Protein AF-A0A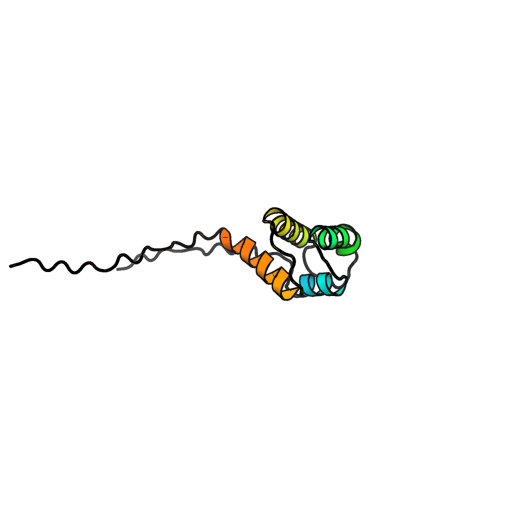3A4WHW3-F1 (afdb_monomer_lite)

Radius of gyration: 21.14 Å; chains: 1; bounding box: 77×32×35 Å

Secondary structure (DSSP, 8-state):
---------------S--HHHHHHHHHH---SSHHHHHHHHHHHTTT-TT--S-HHHHHHHHHHHHHTTPPPPSSHHHHHHHHHHHHHTTS-----------------

Structure (mmCIF, N/CA/C/O backbone):
data_AF-A0A3A4WHW3-F1
#
_entry.id   AF-A0A3A4WHW3-F1
#
loop_
_atom_site.group_PDB
_atom_site.id
_atom_site.type_symbol
_atom_site.label_atom_id
_atom_site.label_alt_id
_atom_site.label_comp_id
_atom_site.label_asym_id
_atom_site.label_entity_id
_atom_site.label_seq_id
_atom_site.pdbx_PDB_ins_code
_atom_site.Cartn_x
_atom_site.Cartn_y
_atom_site.Cartn_z
_atom_site.occupancy
_atom_site.B_iso_or_equiv
_atom_site.auth_seq_id
_atom_site.auth_comp_id
_atom_site.auth_asym_id
_atom_site.auth_atom_id
_atom_site.pdbx_PDB_model_num
ATOM 1 N N . MET A 1 1 ? -36.970 19.259 -22.865 1.00 41.00 1 MET A N 1
ATOM 2 C CA . MET A 1 1 ? -35.853 18.764 -23.706 1.00 41.00 1 MET A CA 1
ATOM 3 C C . MET A 1 1 ? -34.601 19.527 -23.286 1.00 41.00 1 MET A C 1
ATOM 5 O O . MET A 1 1 ? -34.416 20.659 -23.694 1.00 41.00 1 MET A O 1
ATOM 9 N N . GLY A 1 2 ? -33.874 19.098 -22.260 1.00 46.66 2 GLY A N 1
ATOM 10 C CA . GLY A 1 2 ? -33.000 17.924 -22.292 1.00 46.66 2 GLY A CA 1
ATOM 11 C C . GLY A 1 2 ? -31.542 18.373 -22.469 1.00 46.66 2 GLY A C 1
ATOM 12 O O . GLY A 1 2 ? -30.892 17.956 -23.418 1.00 46.66 2 GLY A O 1
ATOM 13 N N . ARG A 1 3 ? -31.053 19.290 -21.617 1.00 54.12 3 ARG A N 1
ATOM 14 C CA . ARG A 1 3 ? -29.619 19.599 -21.509 1.00 54.12 3 ARG A CA 1
ATOM 15 C C . ARG A 1 3 ? -29.078 18.740 -20.379 1.00 54.12 3 ARG A C 1
ATOM 17 O O . ARG A 1 3 ? -29.119 19.159 -19.233 1.00 54.12 3 ARG A O 1
ATOM 24 N N . PHE A 1 4 ? -28.679 17.520 -20.710 1.00 53.59 4 PHE A N 1
ATOM 25 C CA . PHE A 1 4 ? -27.943 16.687 -19.776 1.00 53.59 4 PHE A CA 1
ATOM 26 C C . PHE 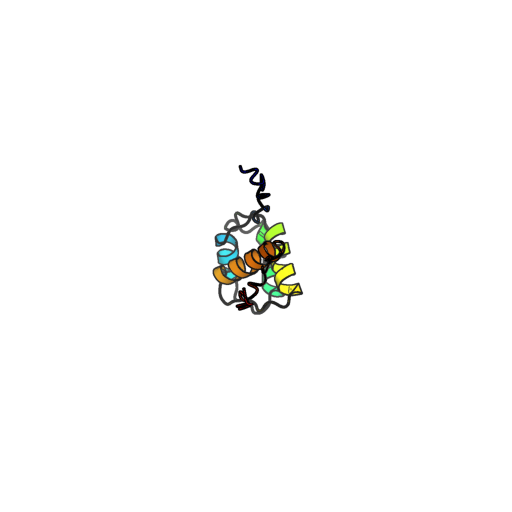A 1 4 ? -26.471 17.074 -19.842 1.00 53.59 4 PHE A C 1
ATOM 28 O O . PHE A 1 4 ? -25.847 17.090 -20.907 1.00 53.59 4 PHE A O 1
ATOM 35 N N . ASP A 1 5 ? -25.990 17.467 -18.676 1.00 51.38 5 ASP A N 1
ATOM 36 C CA . ASP A 1 5 ? -24.635 17.806 -18.307 1.00 51.38 5 ASP A CA 1
ATOM 37 C C . ASP A 1 5 ? -23.586 16.876 -18.916 1.00 51.38 5 ASP A C 1
ATOM 39 O O . ASP A 1 5 ? -23.588 15.656 -18.739 1.00 51.38 5 ASP A O 1
ATOM 43 N N . LYS A 1 6 ? -22.618 17.501 -19.592 1.00 50.78 6 LYS A N 1
ATOM 44 C CA . LYS A 1 6 ? -21.310 16.917 -19.878 1.00 50.78 6 LYS A CA 1
ATOM 45 C C . LYS A 1 6 ? -20.553 16.760 -18.557 1.00 50.78 6 LYS A C 1
ATOM 47 O O . LYS A 1 6 ? -19.651 17.545 -18.268 1.00 50.78 6 LYS A O 1
ATOM 52 N N . PHE A 1 7 ? -20.877 15.736 -17.777 1.00 52.19 7 PHE A N 1
ATOM 53 C CA . PHE A 1 7 ? -19.949 15.241 -16.771 1.00 52.19 7 PHE A CA 1
ATOM 54 C C . PHE A 1 7 ? -18.767 14.622 -17.518 1.00 52.19 7 PHE A C 1
ATOM 56 O O . PHE A 1 7 ? -18.792 13.467 -17.937 1.00 52.19 7 PHE A O 1
ATOM 63 N N . ARG A 1 8 ? -17.713 15.423 -17.726 1.00 47.72 8 ARG A N 1
ATOM 64 C CA . ARG A 1 8 ? -16.365 14.864 -17.798 1.00 47.72 8 ARG A CA 1
ATOM 65 C C . ARG A 1 8 ? -16.175 14.149 -16.469 1.00 47.72 8 ARG A C 1
ATOM 67 O O . ARG A 1 8 ? -15.926 14.803 -15.460 1.00 47.72 8 ARG A O 1
ATOM 74 N N . ILE A 1 9 ? -16.319 12.830 -16.473 1.00 52.97 9 ILE A N 1
ATOM 75 C CA . ILE A 1 9 ? -15.652 12.002 -15.481 1.00 52.97 9 ILE A CA 1
ATOM 76 C C . ILE A 1 9 ? -14.176 12.305 -15.719 1.00 52.97 9 ILE A C 1
ATOM 78 O O . ILE A 1 9 ? -13.591 11.883 -16.716 1.00 52.97 9 ILE A O 1
ATOM 82 N N . GLN A 1 10 ? -13.635 13.213 -14.907 1.00 47.97 10 GLN A N 1
ATOM 83 C CA . GLN A 1 10 ? -12.202 13.399 -14.800 1.00 47.97 10 GLN A CA 1
ATOM 84 C C . GLN A 1 10 ? -11.693 12.013 -14.438 1.00 47.97 10 GLN A C 1
ATOM 86 O O . GLN A 1 10 ? -12.045 11.510 -13.375 1.00 47.97 10 GLN A O 1
ATOM 91 N N . GLY A 1 11 ? -11.003 11.355 -15.373 1.00 46.97 11 GLY A N 1
ATOM 92 C CA . GLY A 1 11 ? -10.320 10.108 -15.081 1.00 46.97 11 GLY A CA 1
ATOM 93 C C . GLY A 1 11 ? -9.379 10.423 -13.939 1.00 46.97 11 GLY A C 1
ATOM 94 O O . GLY A 1 11 ? -8.387 11.122 -14.149 1.00 46.97 11 GLY A O 1
ATOM 95 N N . GLN A 1 12 ? -9.761 10.027 -12.726 1.00 54.62 12 GLN A N 1
ATOM 96 C CA . GLN A 1 12 ? -8.851 10.076 -11.600 1.00 54.62 12 GLN A CA 1
ATOM 97 C C . GLN A 1 12 ? -7.590 9.334 -12.052 1.00 54.62 12 GLN A C 1
ATOM 99 O O . GLN A 1 12 ? -7.720 8.306 -12.731 1.00 54.62 12 GLN A O 1
ATOM 104 N N . PRO A 1 13 ? -6.390 9.874 -11.788 1.00 57.00 13 PRO A N 1
ATOM 105 C CA . PRO A 1 13 ? -5.171 9.138 -12.050 1.00 57.00 13 PRO A CA 1
ATOM 106 C C . PRO A 1 13 ? -5.236 7.893 -11.174 1.00 57.00 13 PRO A C 1
ATOM 108 O O . PRO A 1 13 ? -5.030 7.958 -9.967 1.00 57.00 13 PRO A O 1
ATOM 111 N N . MET A 1 14 ? -5.638 6.779 -11.785 1.00 62.91 14 MET A N 1
ATOM 112 C CA . MET A 1 14 ? -5.494 5.475 -11.170 1.00 62.91 14 MET A CA 1
ATOM 113 C C . MET A 1 14 ? -4.012 5.343 -10.839 1.00 62.91 14 MET A C 1
ATOM 115 O O . MET A 1 14 ? -3.196 5.672 -11.710 1.00 62.91 14 MET A O 1
ATOM 119 N N . PRO A 1 15 ? -3.665 4.899 -9.626 1.00 69.75 15 PRO A N 1
ATOM 120 C CA . PRO A 1 15 ? -2.274 4.701 -9.275 1.00 69.75 15 PRO A CA 1
ATOM 121 C C . PRO A 1 15 ? -1.592 3.847 -10.344 1.00 69.75 15 PRO A C 1
ATOM 123 O O . PRO A 1 15 ? -2.158 2.869 -10.843 1.00 69.75 15 PRO A O 1
ATOM 126 N N . HIS A 1 16 ? -0.374 4.227 -10.712 1.00 81.12 16 HIS A N 1
ATOM 127 C CA . HIS A 1 16 ? 0.413 3.565 -11.746 1.00 81.12 16 HIS A CA 1
ATOM 128 C C . HIS A 1 16 ? 1.025 2.238 -11.265 1.00 81.12 16 HIS A C 1
ATOM 130 O O . HIS A 1 16 ? 1.866 1.663 -11.954 1.00 81.12 16 HIS A O 1
ATOM 136 N N . TYR A 1 17 ? 0.581 1.716 -10.117 1.00 87.1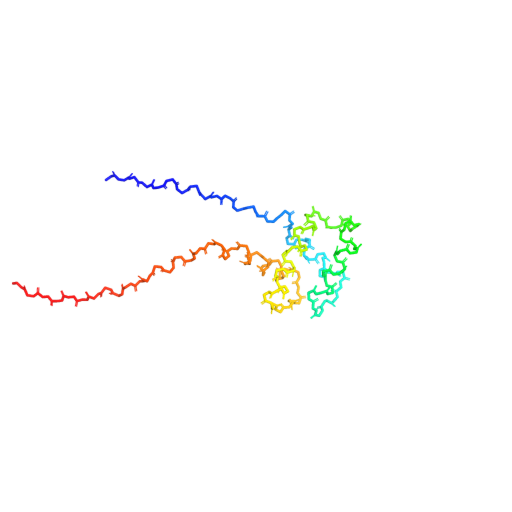2 17 TYR A N 1
ATOM 137 C CA . TYR A 1 17 ? 0.847 0.360 -9.655 1.00 87.12 17 TYR A CA 1
ATOM 138 C C . TYR A 1 17 ? -0.427 -0.488 -9.656 1.00 87.12 17 TYR A C 1
ATOM 140 O O . TYR A 1 17 ? -1.555 -0.012 -9.519 1.00 87.12 17 TYR A O 1
ATOM 148 N N . GLN A 1 18 ? -0.245 -1.788 -9.825 1.00 89.75 18 GLN A N 1
ATOM 149 C CA . GLN A 1 18 ? -1.318 -2.752 -9.969 1.00 89.75 18 GLN A CA 1
ATOM 150 C C . GLN A 1 18 ? -1.437 -3.622 -8.721 1.00 89.75 18 GLN A C 1
ATOM 152 O O . GLN A 1 18 ? -0.560 -3.693 -7.860 1.00 89.75 18 GLN A O 1
ATOM 157 N N . ARG A 1 19 ? -2.533 -4.381 -8.661 1.00 90.56 19 ARG A N 1
ATOM 158 C CA . ARG A 1 19 ? -2.723 -5.416 -7.643 1.00 90.56 19 ARG A CA 1
ATOM 159 C C . ARG A 1 19 ? -1.533 -6.383 -7.571 1.00 90.56 19 ARG A C 1
ATOM 161 O O . ARG A 1 19 ? -1.186 -6.830 -6.483 1.00 90.56 19 ARG A O 1
ATOM 168 N N . HIS A 1 20 ? -0.935 -6.710 -8.718 1.00 92.62 20 HIS A N 1
ATOM 169 C CA . HIS A 1 20 ? 0.219 -7.602 -8.780 1.00 92.62 20 HIS A CA 1
ATOM 170 C C . HIS A 1 20 ? 1.383 -7.089 -7.926 1.00 92.62 20 HIS A C 1
ATOM 172 O O . HIS A 1 20 ? 1.940 -7.868 -7.163 1.00 92.62 20 HIS A O 1
ATOM 178 N N . ASP A 1 21 ? 1.675 -5.788 -7.969 1.00 91.69 21 ASP A N 1
ATOM 179 C CA . ASP A 1 21 ? 2.769 -5.175 -7.212 1.00 91.69 21 ASP A CA 1
ATOM 180 C C . ASP A 1 21 ? 2.542 -5.274 -5.689 1.00 91.69 21 ASP A C 1
ATOM 182 O O . ASP A 1 21 ? 3.453 -5.585 -4.922 1.00 91.69 21 ASP A O 1
ATOM 186 N N . MET A 1 22 ? 1.291 -5.118 -5.239 1.00 91.38 22 MET A N 1
ATOM 187 C CA . MET A 1 22 ? 0.920 -5.366 -3.839 1.00 91.38 22 MET A CA 1
ATOM 188 C C . MET A 1 22 ? 1.021 -6.847 -3.457 1.00 91.38 22 MET A C 1
ATOM 190 O O . MET A 1 22 ? 1.461 -7.171 -2.356 1.00 91.38 22 MET A O 1
ATOM 194 N N . ASP A 1 23 ? 0.628 -7.767 -4.340 1.00 93.62 23 ASP A N 1
ATOM 195 C CA . ASP A 1 23 ? 0.810 -9.204 -4.102 1.00 93.62 23 ASP A CA 1
ATOM 196 C C . ASP A 1 23 ? 2.308 -9.570 -4.018 1.00 93.62 23 ASP A C 1
ATOM 198 O O . ASP A 1 23 ? 2.685 -10.350 -3.144 1.00 93.62 23 ASP A O 1
ATOM 202 N N . VAL A 1 24 ? 3.174 -8.957 -4.836 1.00 93.00 24 VAL A N 1
ATOM 203 C CA . VAL A 1 24 ? 4.639 -9.105 -4.748 1.00 93.00 24 VAL A CA 1
ATOM 204 C C . VAL A 1 24 ? 5.135 -8.626 -3.387 1.00 93.00 24 VAL A C 1
ATOM 206 O O . VAL A 1 24 ? 5.775 -9.406 -2.680 1.00 93.00 24 VAL A O 1
ATOM 209 N N . LEU A 1 25 ? 4.765 -7.415 -2.957 1.00 92.69 25 LEU A N 1
ATOM 210 C CA . LEU A 1 25 ? 5.130 -6.887 -1.639 1.00 92.69 25 LEU A CA 1
ATOM 211 C C . LEU A 1 25 ? 4.720 -7.844 -0.507 1.00 92.69 25 LEU A C 1
ATOM 213 O O . LEU A 1 25 ? 5.522 -8.167 0.364 1.00 92.69 25 LEU A O 1
ATOM 217 N N . PHE A 1 26 ? 3.490 -8.359 -0.523 1.00 92.81 26 PHE A N 1
ATOM 218 C CA . PHE A 1 26 ? 2.997 -9.294 0.499 1.00 92.81 26 PHE A CA 1
ATOM 219 C C . PHE A 1 26 ? 3.562 -10.716 0.375 1.00 92.81 26 PHE A C 1
ATOM 221 O O . PHE A 1 26 ? 3.523 -11.477 1.340 1.00 92.81 26 PHE A O 1
ATOM 228 N N . SER A 1 27 ? 4.128 -11.083 -0.775 1.00 92.62 27 SER A N 1
ATOM 229 C CA . SER A 1 27 ? 4.855 -12.346 -0.939 1.00 92.62 27 SER A CA 1
ATOM 230 C C . SER A 1 27 ? 6.267 -12.299 -0.345 1.00 92.62 27 SER A C 1
ATOM 232 O O . SER A 1 27 ? 6.812 -13.338 0.035 1.00 92.62 27 SER A O 1
ATOM 234 N N . ARG A 1 28 ? 6.858 -11.101 -0.245 1.00 91.50 28 ARG A N 1
ATOM 235 C CA . ARG A 1 28 ? 8.245 -10.891 0.195 1.00 91.50 28 ARG A CA 1
ATOM 236 C C . ARG A 1 28 ? 8.414 -10.920 1.710 1.00 91.50 28 ARG A C 1
ATOM 238 O O . ARG A 1 28 ? 9.501 -11.235 2.191 1.00 91.50 28 ARG A O 1
ATOM 245 N N . GLY A 1 29 ? 7.350 -10.668 2.467 1.00 88.19 29 GLY A N 1
ATOM 246 C CA . GLY A 1 29 ? 7.409 -10.676 3.921 1.00 88.19 29 GLY A CA 1
ATOM 247 C C . GLY A 1 29 ? 6.054 -10.844 4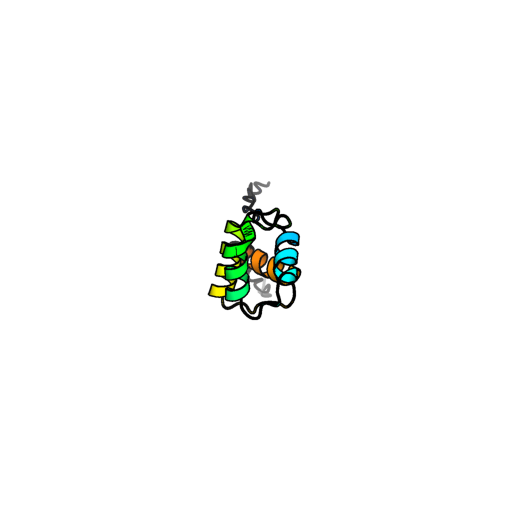.591 1.00 88.19 29 GLY A C 1
ATOM 248 O O . GLY A 1 29 ? 4.998 -10.631 4.004 1.00 88.19 29 GLY A O 1
ATOM 249 N N . LYS A 1 30 ? 6.100 -11.247 5.863 1.00 89.25 30 LYS A N 1
ATOM 250 C CA . LYS A 1 30 ? 4.932 -11.280 6.746 1.00 89.25 30 LYS A CA 1
ATOM 251 C C . LYS A 1 30 ? 4.895 -9.986 7.541 1.00 89.25 30 LYS A C 1
ATOM 253 O O . LYS A 1 30 ? 5.583 -9.855 8.553 1.00 89.25 30 LYS A O 1
ATOM 258 N N . TRP A 1 31 ? 4.119 -9.037 7.047 1.00 92.75 31 TRP A N 1
ATOM 259 C CA . TRP A 1 31 ? 4.009 -7.701 7.614 1.00 92.75 31 TRP A CA 1
ATOM 260 C C . TRP A 1 31 ? 3.007 -7.693 8.773 1.00 92.75 31 TRP A C 1
ATOM 262 O O . TRP A 1 31 ? 1.883 -8.164 8.620 1.00 92.75 31 TRP A O 1
ATOM 272 N N . HIS A 1 32 ? 3.397 -7.149 9.926 1.00 90.62 32 HIS A N 1
ATOM 273 C CA . HIS A 1 32 ? 2.503 -6.980 11.081 1.00 90.62 32 HIS A CA 1
ATOM 274 C C . HIS A 1 32 ? 2.027 -5.531 11.222 1.00 90.62 32 HIS A C 1
ATOM 276 O O . HIS A 1 32 ? 1.031 -5.258 11.891 1.00 90.62 32 HIS A O 1
ATOM 282 N N . ARG A 1 33 ? 2.729 -4.600 10.574 1.00 92.94 33 ARG A N 1
ATOM 283 C CA . ARG A 1 33 ? 2.399 -3.175 10.496 1.00 92.94 33 ARG A CA 1
ATOM 284 C C . ARG A 1 33 ? 2.853 -2.598 9.161 1.00 92.94 33 ARG A C 1
ATOM 286 O O . ARG A 1 33 ? 3.828 -3.068 8.576 1.00 92.94 33 ARG A O 1
ATOM 293 N N . TRP A 1 34 ? 2.184 -1.534 8.722 1.00 92.94 34 TRP A N 1
ATOM 294 C CA . TRP A 1 34 ? 2.519 -0.846 7.473 1.00 92.94 34 TRP A CA 1
ATOM 295 C C . TRP A 1 34 ? 3.959 -0.330 7.439 1.00 92.94 34 TRP A C 1
ATOM 297 O O . TRP A 1 34 ? 4.592 -0.423 6.399 1.00 92.94 34 TRP A O 1
ATOM 307 N N . GLU A 1 35 ? 4.510 0.112 8.574 1.00 93.62 35 GLU A N 1
ATOM 308 C CA . GLU A 1 35 ? 5.921 0.517 8.709 1.00 93.62 35 GLU A CA 1
ATOM 309 C C . GLU A 1 35 ? 6.917 -0.514 8.169 1.00 93.62 35 GLU A C 1
ATOM 311 O O . GLU A 1 35 ? 7.903 -0.137 7.548 1.00 93.62 35 GLU A O 1
ATOM 316 N N . GLU A 1 36 ? 6.671 -1.807 8.394 1.00 93.88 36 GLU A N 1
ATOM 317 C CA . GLU A 1 36 ? 7.584 -2.866 7.949 1.00 93.88 36 GLU A CA 1
ATOM 318 C C . GLU A 1 36 ? 7.534 -3.035 6.432 1.00 93.88 36 GLU A C 1
ATOM 320 O O . GLU A 1 36 ? 8.574 -3.142 5.786 1.00 93.88 36 GLU A O 1
ATOM 325 N N . ALA A 1 37 ? 6.325 -3.011 5.867 1.00 93.19 37 ALA A N 1
ATOM 326 C CA . ALA A 1 37 ? 6.119 -3.096 4.427 1.00 93.19 37 ALA A CA 1
ATOM 327 C C . ALA A 1 37 ? 6.664 -1.851 3.706 1.00 93.19 37 ALA A C 1
ATOM 329 O O . ALA A 1 37 ? 7.300 -1.978 2.665 1.00 93.19 37 ALA A O 1
ATOM 330 N N . ILE A 1 38 ? 6.459 -0.658 4.280 1.00 94.50 38 ILE A N 1
ATOM 331 C CA . ILE A 1 38 ? 6.981 0.616 3.766 1.00 94.50 38 ILE A CA 1
ATOM 332 C C . ILE A 1 38 ? 8.508 0.598 3.784 1.00 94.50 38 ILE A C 1
ATOM 334 O O . ILE A 1 38 ? 9.110 0.846 2.748 1.00 94.50 38 ILE A O 1
ATOM 338 N N . ALA A 1 39 ? 9.135 0.244 4.910 1.00 94.31 39 ALA A N 1
ATOM 339 C CA . ALA A 1 39 ? 10.594 0.207 5.013 1.00 94.31 39 ALA A CA 1
ATOM 340 C C . ALA A 1 39 ? 11.216 -0.775 4.009 1.00 94.31 39 ALA A C 1
ATOM 342 O O . ALA A 1 39 ? 12.203 -0.447 3.354 1.00 94.31 39 ALA A O 1
ATOM 343 N N . TRP A 1 40 ? 10.610 -1.956 3.841 1.00 94.38 40 TRP A N 1
ATOM 344 C CA . TRP A 1 40 ? 11.057 -2.918 2.836 1.00 94.38 40 TRP A CA 1
ATOM 345 C C . TRP A 1 40 ? 10.912 -2.363 1.415 1.00 94.38 40 TRP A C 1
ATOM 347 O O . TRP A 1 40 ? 11.824 -2.498 0.604 1.00 94.38 40 TRP A O 1
ATOM 357 N N . LEU A 1 41 ? 9.788 -1.708 1.114 1.00 93.75 41 LEU A N 1
ATOM 358 C CA . LEU A 1 41 ? 9.530 -1.125 -0.200 1.00 93.75 41 LEU A CA 1
ATOM 359 C C . LEU A 1 41 ? 10.452 0.074 -0.497 1.00 93.75 41 LEU A C 1
ATOM 361 O O . LEU A 1 41 ? 10.863 0.252 -1.640 1.00 93.75 41 LEU A O 1
ATOM 365 N N . GLU A 1 42 ? 10.828 0.864 0.511 1.00 93.69 42 GLU A N 1
ATOM 366 C CA . GLU A 1 42 ? 11.821 1.941 0.381 1.00 93.69 42 GLU A CA 1
ATOM 367 C C . GLU A 1 42 ? 13.232 1.403 0.117 1.00 93.69 42 GLU A C 1
ATOM 369 O O . GLU A 1 42 ? 13.964 1.987 -0.684 1.00 93.69 42 GLU A O 1
ATOM 374 N N . GLU A 1 43 ? 13.609 0.305 0.777 1.00 93.38 43 GLU A N 1
ATOM 375 C CA . GLU A 1 43 ? 14.943 -0.292 0.654 1.00 93.38 43 GLU A CA 1
ATOM 376 C C . GLU A 1 43 ? 15.095 -1.113 -0.632 1.00 93.38 43 GLU A C 1
ATOM 378 O O . GLU A 1 43 ? 16.104 -0.989 -1.320 1.00 93.38 43 GLU A O 1
ATOM 383 N N . HIS A 1 44 ? 14.090 -1.917 -0.985 1.00 91.94 44 HIS A N 1
ATOM 384 C CA . HIS A 1 44 ? 14.188 -2.905 -2.063 1.00 91.94 44 HIS A CA 1
ATOM 385 C C . HIS A 1 44 ? 13.283 -2.628 -3.261 1.00 91.94 44 HIS A C 1
ATOM 387 O O . HIS A 1 44 ? 13.514 -3.182 -4.333 1.00 91.94 44 HIS A O 1
ATOM 393 N N . GLY A 1 45 ? 12.263 -1.778 -3.128 1.00 89.25 45 GLY A N 1
ATOM 394 C CA . GLY A 1 45 ? 11.218 -1.652 -4.145 1.00 89.25 45 GLY A CA 1
ATOM 395 C C . GLY A 1 45 ? 11.730 -1.212 -5.516 1.00 89.25 45 GLY A C 1
ATOM 396 O O . GLY A 1 45 ? 11.236 -1.671 -6.538 1.00 89.25 45 GLY A O 1
ATOM 397 N N . ARG A 1 46 ? 12.769 -0.371 -5.556 1.00 87.38 46 ARG A N 1
ATOM 398 C CA . ARG A 1 46 ? 13.380 0.100 -6.815 1.00 87.38 46 ARG A CA 1
ATOM 399 C C . ARG A 1 46 ? 14.267 -0.938 -7.500 1.00 87.38 46 ARG A C 1
ATOM 401 O O . ARG A 1 46 ? 14.554 -0.800 -8.686 1.00 87.38 46 ARG A O 1
ATOM 408 N N . GLU A 1 47 ? 14.734 -1.931 -6.752 1.00 89.69 47 GLU A N 1
ATOM 409 C CA . GLU A 1 47 ? 15.596 -3.007 -7.245 1.00 89.69 47 GLU A CA 1
ATOM 410 C C . GLU A 1 47 ? 14.809 -4.296 -7.513 1.00 89.69 47 GLU A C 1
ATOM 412 O O . GLU A 1 47 ? 15.341 -5.220 -8.124 1.00 89.69 47 GLU A O 1
ATOM 417 N N . GLU A 1 48 ? 13.551 -4.357 -7.072 1.00 89.94 48 GLU A N 1
ATOM 418 C CA . GLU A 1 48 ? 12.674 -5.512 -7.192 1.00 89.94 48 GLU A CA 1
ATOM 419 C C . GLU A 1 48 ? 12.114 -5.625 -8.623 1.00 89.94 48 GLU A C 1
ATOM 421 O O . GLU A 1 48 ? 11.229 -4.857 -9.000 1.00 89.94 48 GLU A O 1
ATOM 426 N N . PRO A 1 49 ? 12.583 -6.586 -9.442 1.00 87.38 49 PRO A N 1
ATOM 427 C CA . PRO A 1 49 ? 12.182 -6.688 -10.847 1.00 87.38 49 PRO A CA 1
ATOM 428 C C . PRO A 1 49 ? 10.717 -7.096 -11.040 1.00 87.38 49 PRO A C 1
ATOM 430 O O . PRO A 1 49 ? 10.180 -6.935 -12.135 1.00 87.38 49 PRO A O 1
ATOM 433 N N . GLU A 1 50 ? 10.086 -7.670 -10.012 1.00 89.50 50 GLU A N 1
ATOM 434 C CA . GLU A 1 50 ? 8.674 -8.061 -10.046 1.00 89.50 50 GLU A CA 1
ATOM 435 C C . GLU A 1 50 ? 7.731 -6.879 -9.760 1.00 89.50 50 GLU A C 1
ATOM 437 O O . GLU A 1 50 ? 6.543 -6.965 -10.071 1.00 89.50 50 GLU A O 1
ATOM 442 N N . LEU A 1 51 ? 8.247 -5.762 -9.225 1.00 89.44 51 LEU A N 1
ATOM 443 C CA . LEU A 1 51 ? 7.497 -4.513 -9.127 1.00 89.44 51 LEU A CA 1
ATOM 444 C C . LEU A 1 51 ? 7.582 -3.777 -10.467 1.00 89.44 51 LEU A C 1
ATOM 446 O O . LEU A 1 51 ? 8.620 -3.270 -10.886 1.00 89.44 51 LEU A O 1
ATOM 450 N N . THR A 1 52 ? 6.454 -3.758 -11.159 1.00 85.62 52 THR A N 1
ATOM 451 C CA . THR A 1 52 ? 6.275 -3.145 -12.478 1.00 85.62 52 THR A CA 1
ATOM 452 C C . THR A 1 52 ? 5.657 -1.753 -12.401 1.00 85.62 52 THR A C 1
ATOM 454 O O . THR A 1 52 ? 5.715 -1.002 -13.376 1.00 85.62 52 THR A O 1
ATOM 457 N N . GLY A 1 53 ? 5.037 -1.435 -11.264 1.00 84.31 53 GLY A N 1
ATOM 458 C CA . GLY A 1 53 ? 4.379 -0.166 -10.995 1.00 84.31 53 GLY A CA 1
ATOM 459 C C . GLY A 1 53 ? 5.291 0.925 -10.442 1.00 84.31 53 GLY A C 1
ATOM 460 O O . GLY A 1 53 ? 6.470 0.715 -10.156 1.00 84.31 53 GLY A O 1
ATOM 461 N N . ASP A 1 54 ? 4.711 2.109 -10.257 1.00 88.38 54 ASP A N 1
ATOM 462 C CA . ASP A 1 54 ? 5.393 3.228 -9.612 1.00 88.38 54 ASP A CA 1
ATOM 463 C C . ASP A 1 54 ? 5.488 3.005 -8.089 1.00 88.38 54 ASP A C 1
ATOM 465 O O . ASP A 1 54 ? 4.497 3.050 -7.352 1.00 88.38 54 ASP A O 1
ATOM 469 N N . VAL A 1 55 ? 6.707 2.723 -7.623 1.00 90.75 55 VAL A N 1
ATOM 470 C CA . VAL A 1 55 ? 7.012 2.444 -6.210 1.00 90.75 55 VAL A CA 1
ATOM 471 C C . VAL A 1 55 ? 6.739 3.661 -5.328 1.00 90.75 55 VAL A C 1
ATOM 473 O O . VAL A 1 55 ? 6.296 3.506 -4.189 1.00 90.75 55 VAL A O 1
ATOM 476 N N . ASP A 1 56 ? 6.978 4.872 -5.834 1.00 90.00 56 ASP A N 1
ATOM 477 C CA . ASP A 1 56 ? 6.758 6.105 -5.083 1.00 90.00 56 ASP A CA 1
ATOM 478 C C . ASP A 1 56 ? 5.247 6.337 -4.847 1.00 90.00 56 ASP A C 1
ATOM 480 O O . ASP A 1 56 ? 4.851 6.764 -3.756 1.00 90.00 56 ASP A O 1
ATOM 484 N N . GLU A 1 57 ? 4.381 5.966 -5.798 1.00 88.94 57 GLU A N 1
ATOM 485 C CA . GLU A 1 57 ? 2.924 5.957 -5.589 1.00 88.94 57 GLU A CA 1
ATOM 486 C C . GLU A 1 57 ? 2.455 4.863 -4.624 1.00 88.94 57 GLU A C 1
ATOM 488 O O . GLU A 1 57 ? 1.641 5.149 -3.742 1.00 88.94 57 GLU A O 1
ATOM 493 N N . MET A 1 58 ? 3.001 3.643 -4.712 1.00 90.94 58 MET A N 1
ATOM 494 C CA . MET A 1 58 ? 2.718 2.603 -3.709 1.00 90.94 58 MET A CA 1
ATOM 495 C C . MET A 1 58 ? 3.083 3.077 -2.304 1.00 90.94 58 MET A C 1
ATOM 497 O O . MET A 1 58 ? 2.289 2.941 -1.374 1.00 90.94 58 MET A O 1
ATOM 501 N N . LEU A 1 59 ? 4.273 3.658 -2.135 1.00 92.88 59 LEU A N 1
ATOM 502 C CA . LEU A 1 59 ? 4.735 4.176 -0.849 1.00 92.88 59 LEU A CA 1
ATOM 503 C C . LEU A 1 59 ? 3.808 5.259 -0.307 1.00 92.88 59 LEU A C 1
ATOM 505 O O . LEU A 1 59 ? 3.517 5.278 0.892 1.00 92.88 59 LEU A O 1
ATOM 509 N N . ARG A 1 60 ? 3.332 6.155 -1.174 1.00 91.00 60 ARG A N 1
ATOM 510 C CA . ARG A 1 60 ? 2.377 7.196 -0.794 1.00 91.00 60 ARG A CA 1
ATOM 511 C C . ARG A 1 60 ? 1.080 6.594 -0.253 1.00 91.00 60 ARG A C 1
ATOM 513 O O . ARG A 1 60 ? 0.638 7.012 0.816 1.00 91.00 60 ARG A O 1
ATOM 520 N N . ASP A 1 61 ? 0.513 5.611 -0.942 1.00 90.12 61 ASP A N 1
ATOM 521 C CA . ASP A 1 61 ? -0.749 4.988 -0.534 1.00 90.12 61 ASP A CA 1
ATOM 522 C C . ASP A 1 61 ? -0.596 4.156 0.743 1.00 90.12 61 ASP A C 1
ATOM 524 O O . ASP A 1 61 ? -1.432 4.233 1.641 1.00 90.12 61 ASP A O 1
ATOM 528 N N . LEU A 1 62 ? 0.510 3.424 0.890 1.00 91.81 62 LEU A N 1
ATOM 529 C CA . LEU A 1 62 ? 0.806 2.683 2.119 1.00 91.81 62 LEU A CA 1
ATOM 530 C C . LEU A 1 62 ? 0.971 3.613 3.327 1.00 91.81 62 LEU A C 1
ATOM 532 O O . LEU A 1 62 ? 0.478 3.310 4.415 1.00 91.81 62 LEU A O 1
ATOM 536 N N . ARG A 1 63 ? 1.627 4.766 3.145 1.00 93.19 63 ARG A N 1
ATOM 537 C CA . ARG A 1 63 ? 1.735 5.799 4.188 1.00 93.19 63 ARG A CA 1
ATOM 538 C C . ARG A 1 63 ? 0.378 6.412 4.522 1.00 93.19 63 ARG A C 1
ATOM 540 O O . ARG A 1 63 ? 0.135 6.714 5.687 1.00 93.19 63 ARG A O 1
ATOM 547 N N . GLN A 1 64 ? -0.505 6.567 3.537 1.00 89.81 64 GLN A N 1
ATOM 548 C CA . GLN A 1 64 ? -1.872 7.028 3.772 1.00 89.81 64 GLN A CA 1
ATOM 549 C C . GLN A 1 64 ? -2.651 6.008 4.615 1.00 89.81 64 GLN A C 1
ATOM 551 O O . GLN A 1 64 ? -3.175 6.362 5.665 1.00 89.81 64 GLN A O 1
ATOM 556 N N . LEU A 1 65 ? -2.611 4.722 4.251 1.00 90.88 65 LEU A N 1
ATOM 557 C CA . LEU A 1 65 ? -3.224 3.643 5.039 1.00 90.88 65 LEU A CA 1
ATOM 558 C C . LEU A 1 65 ? -2.681 3.577 6.472 1.00 90.88 65 LEU A C 1
ATOM 560 O O . LEU A 1 65 ? -3.436 3.326 7.414 1.00 90.88 65 LEU A O 1
ATOM 564 N N . GLN A 1 66 ? -1.383 3.826 6.651 1.00 92.19 66 GLN A N 1
ATOM 565 C CA . GLN A 1 66 ? -0.775 3.943 7.973 1.00 92.19 66 GLN A CA 1
ATOM 566 C C . GLN A 1 66 ? -1.326 5.147 8.751 1.00 92.19 66 GLN A C 1
ATOM 568 O O . GLN A 1 66 ? -1.663 5.003 9.928 1.00 92.19 66 GLN A O 1
ATOM 573 N N . TYR A 1 67 ? -1.403 6.316 8.112 1.00 90.88 67 TYR A N 1
ATOM 574 C CA . TYR A 1 67 ? -1.907 7.551 8.715 1.00 90.88 67 TYR A CA 1
ATOM 575 C C . TYR A 1 67 ? -3.377 7.428 9.134 1.00 90.88 67 TYR A C 1
ATOM 577 O O . TYR A 1 67 ? -3.741 7.850 10.229 1.00 90.88 67 TYR A O 1
ATOM 585 N N . ASP A 1 68 ? -4.195 6.769 8.314 1.00 88.88 68 ASP A N 1
ATOM 586 C CA . ASP A 1 68 ? -5.606 6.488 8.599 1.00 88.88 68 ASP A CA 1
ATOM 587 C C . ASP A 1 68 ? -5.802 5.333 9.600 1.00 88.88 68 ASP A C 1
ATOM 589 O O . ASP A 1 68 ? -6.929 4.911 9.862 1.00 88.88 68 ASP A O 1
ATOM 593 N N . HIS A 1 69 ? -4.712 4.814 10.180 1.00 89.81 69 HIS A N 1
ATOM 594 C CA . HIS A 1 69 ? -4.708 3.707 11.138 1.00 89.81 69 HIS A CA 1
ATOM 595 C C . HIS A 1 69 ? -5.429 2.447 10.624 1.00 89.81 69 HIS A C 1
ATOM 597 O O . HIS A 1 69 ? -5.974 1.659 11.405 1.00 89.81 69 HIS A O 1
ATOM 603 N N . VAL A 1 70 ? -5.413 2.227 9.306 1.00 90.94 70 VAL A N 1
ATOM 604 C CA . VAL A 1 70 ? -5.996 1.036 8.688 1.00 90.94 70 VAL A CA 1
ATOM 605 C C . VAL A 1 70 ? -5.193 -0.180 9.132 1.00 90.94 70 VAL A C 1
ATOM 607 O O . VAL A 1 70 ? -3.964 -0.182 9.109 1.00 90.94 70 VAL A O 1
ATOM 610 N N . THR A 1 71 ? -5.878 -1.242 9.546 1.00 92.00 71 THR A N 1
ATOM 611 C CA . THR A 1 71 ? -5.201 -2.487 9.927 1.00 92.00 71 THR A CA 1
ATOM 612 C C . THR A 1 71 ? -4.591 -3.142 8.693 1.00 92.00 71 THR A C 1
ATOM 614 O O . THR A 1 71 ? -5.255 -3.255 7.661 1.00 92.00 71 THR A O 1
ATOM 617 N N . ILE A 1 72 ? -3.336 -3.586 8.798 1.00 91.88 72 ILE A N 1
ATOM 618 C CA . ILE A 1 72 ? -2.680 -4.292 7.700 1.00 91.88 72 ILE A CA 1
ATOM 619 C C . ILE A 1 72 ? -3.414 -5.615 7.422 1.00 91.88 72 ILE A C 1
ATOM 621 O O . ILE A 1 72 ? -3.678 -6.379 8.355 1.00 91.88 72 ILE A O 1
ATOM 625 N N . PRO A 1 73 ? -3.808 -5.890 6.171 1.00 91.94 73 PRO A N 1
ATOM 626 C CA . PRO A 1 73 ? -4.499 -7.125 5.845 1.00 91.94 73 PRO A CA 1
ATOM 627 C C . PRO A 1 73 ? -3.520 -8.294 5.717 1.00 91.94 73 PRO A C 1
ATOM 629 O O . PRO A 1 73 ? -2.312 -8.118 5.640 1.00 91.94 73 PRO A O 1
ATOM 632 N N . GLU A 1 74 ? -4.048 -9.512 5.624 1.00 88.50 74 GLU A N 1
ATOM 633 C CA . GLU A 1 74 ? -3.227 -10.725 5.494 1.00 88.50 74 GLU A CA 1
ATOM 634 C C . GLU A 1 74 ? -2.698 -10.967 4.070 1.00 88.50 74 GLU A C 1
ATOM 636 O O . GLU A 1 74 ? -1.866 -11.847 3.860 1.00 88.50 74 GLU A O 1
ATOM 641 N N . ASN A 1 75 ? -3.203 -10.240 3.067 1.00 91.12 75 ASN A N 1
ATOM 642 C CA . ASN A 1 75 ? -2.842 -10.450 1.666 1.00 91.12 75 ASN A CA 1
ATOM 643 C C . ASN A 1 75 ? -2.806 -9.148 0.854 1.00 91.12 75 ASN A C 1
ATOM 645 O O . ASN A 1 75 ? -3.531 -8.190 1.139 1.00 91.12 75 ASN A O 1
ATOM 649 N N . GLY A 1 76 ? -1.993 -9.163 -0.208 1.00 89.00 76 GLY A N 1
ATOM 650 C CA . GLY A 1 76 ? -1.767 -8.016 -1.089 1.00 89.00 76 GLY A CA 1
ATOM 651 C C . GLY A 1 76 ? -3.012 -7.585 -1.860 1.00 89.00 76 GLY A C 1
ATOM 652 O O . GLY A 1 76 ? -3.228 -6.393 -2.056 1.00 89.00 76 GLY A O 1
ATOM 653 N N . ARG A 1 77 ? -3.904 -8.523 -2.213 1.00 90.94 77 ARG A N 1
ATOM 654 C CA . ARG A 1 77 ? -5.206 -8.183 -2.811 1.00 90.94 77 ARG A CA 1
ATOM 655 C C . ARG A 1 77 ? -5.997 -7.213 -1.937 1.00 90.94 77 ARG A C 1
ATOM 657 O O . ARG A 1 77 ? -6.466 -6.197 -2.438 1.00 90.94 77 ARG A O 1
ATOM 664 N N . ARG A 1 78 ? -6.163 -7.533 -0.655 1.00 90.50 78 ARG A N 1
ATOM 665 C CA . ARG A 1 78 ? -6.939 -6.699 0.261 1.00 90.50 78 ARG A CA 1
ATOM 666 C C . ARG A 1 78 ? -6.225 -5.379 0.548 1.00 90.50 78 ARG A C 1
ATOM 668 O O . ARG A 1 78 ? -6.895 -4.367 0.697 1.00 90.50 78 ARG A O 1
ATOM 675 N N . ALA A 1 79 ? -4.891 -5.374 0.574 1.00 90.56 79 ALA A N 1
ATOM 676 C CA . ALA A 1 79 ? -4.104 -4.146 0.698 1.00 90.56 79 ALA A CA 1
ATOM 677 C C . ALA A 1 79 ? -4.329 -3.206 -0.492 1.00 90.56 79 ALA A C 1
ATOM 679 O O . ALA A 1 79 ? -4.557 -2.017 -0.294 1.00 90.56 79 ALA A O 1
ATOM 680 N N . TYR A 1 80 ? -4.334 -3.753 -1.711 1.00 90.50 80 TYR A N 1
ATOM 681 C CA . TYR A 1 80 ? -4.644 -3.005 -2.924 1.00 90.50 80 TYR A CA 1
ATOM 682 C C . TYR A 1 80 ? -6.069 -2.445 -2.897 1.00 90.50 80 TYR A C 1
ATOM 684 O O . TYR A 1 80 ? -6.257 -1.267 -3.163 1.00 90.50 80 TYR A O 1
ATOM 692 N N . GLU A 1 81 ? -7.066 -3.262 -2.534 1.00 90.12 81 GLU A N 1
ATOM 693 C CA . GLU A 1 81 ? -8.459 -2.808 -2.397 1.00 90.12 81 GLU A CA 1
ATOM 694 C C . GLU A 1 81 ? -8.569 -1.636 -1.410 1.00 90.12 81 GLU A C 1
ATOM 696 O O . GLU A 1 81 ? -9.138 -0.611 -1.765 1.00 90.12 81 GLU A O 1
ATOM 701 N N . LEU A 1 82 ? -7.944 -1.740 -0.231 1.00 89.75 82 LEU A N 1
ATOM 702 C CA . LEU A 1 82 ? -7.936 -0.669 0.771 1.00 89.75 82 LEU A CA 1
ATOM 703 C C . LEU A 1 82 ? -7.251 0.602 0.257 1.00 89.75 82 LEU A C 1
ATOM 705 O O . LEU A 1 82 ? -7.745 1.701 0.499 1.00 89.75 82 LEU A O 1
ATOM 709 N N . ALA A 1 83 ? -6.132 0.466 -0.457 1.00 88.31 83 ALA A N 1
ATOM 710 C CA . ALA A 1 83 ? -5.456 1.600 -1.075 1.00 88.31 83 ALA A CA 1
ATOM 711 C C . ALA A 1 83 ? -6.346 2.270 -2.135 1.00 88.31 83 ALA A C 1
ATOM 713 O O . ALA A 1 83 ? -6.462 3.491 -2.146 1.00 88.31 83 ALA A O 1
ATOM 714 N N . MET A 1 84 ? -7.039 1.489 -2.973 1.00 85.88 84 MET A N 1
ATOM 715 C CA . MET A 1 84 ? -7.970 2.025 -3.974 1.00 85.88 84 MET A CA 1
ATOM 716 C C . MET A 1 84 ? -9.181 2.695 -3.330 1.00 85.88 84 MET A C 1
ATOM 718 O O . MET A 1 84 ? -9.620 3.735 -3.814 1.00 85.88 84 MET A O 1
ATOM 722 N N . GLU A 1 85 ? -9.701 2.136 -2.232 1.00 82.75 85 GLU A N 1
ATOM 723 C CA . GLU A 1 85 ? -10.772 2.767 -1.465 1.00 82.75 85 GLU A CA 1
ATOM 724 C C . GLU A 1 85 ? -10.345 4.183 -1.072 1.00 82.75 85 GLU A C 1
ATOM 726 O O . GLU A 1 85 ? -11.092 5.105 -1.372 1.00 82.75 85 GLU A O 1
ATOM 731 N N . GLN A 1 86 ? -9.126 4.388 -0.544 1.00 71.44 86 GLN A N 1
ATOM 732 C CA . GLN A 1 86 ? -8.599 5.721 -0.183 1.00 71.44 86 GLN A CA 1
ATOM 733 C C . GLN A 1 86 ? -8.549 6.724 -1.351 1.00 71.44 86 GLN A C 1
ATOM 735 O O . GLN A 1 86 ? -8.715 7.925 -1.127 1.00 71.44 86 GLN A O 1
ATOM 740 N N . HIS A 1 87 ? -8.380 6.264 -2.594 1.00 67.00 87 HIS A N 1
ATOM 741 C CA . HIS A 1 87 ? -8.471 7.128 -3.782 1.00 67.00 87 HIS A CA 1
ATOM 742 C C . HIS A 1 87 ? -9.919 7.511 -4.133 1.00 67.00 87 HIS A C 1
ATOM 744 O O . HIS A 1 87 ? -10.171 8.623 -4.608 1.00 67.00 87 HIS A O 1
ATOM 750 N N . ASP A 1 88 ? -10.881 6.628 -3.859 1.00 58.31 88 ASP A N 1
ATOM 751 C CA . ASP A 1 88 ? -12.295 6.804 -4.215 1.00 58.31 88 ASP A CA 1
ATOM 752 C C . ASP A 1 88 ? -13.031 7.809 -3.299 1.00 58.31 88 ASP A C 1
ATOM 754 O O . ASP A 1 88 ? -13.922 8.527 -3.766 1.00 58.31 88 ASP A O 1
ATOM 758 N N . TRP A 1 89 ? -12.599 7.985 -2.035 1.00 46.44 89 TRP A N 1
ATOM 759 C CA . TRP A 1 89 ? -13.220 8.917 -1.061 1.00 46.44 89 TRP A CA 1
ATOM 760 C C . TRP A 1 89 ? -13.159 10.408 -1.446 1.00 46.44 89 TRP A C 1
ATOM 762 O O . TRP A 1 89 ? -13.797 11.233 -0.788 1.00 46.44 89 TRP A O 1
ATOM 772 N N . GLN A 1 90 ? -12.446 10.798 -2.510 1.00 47.88 90 GLN A N 1
ATOM 773 C CA . GLN A 1 90 ? -12.588 12.152 -3.068 1.00 47.88 90 GLN A CA 1
ATOM 774 C C . GLN A 1 90 ? -13.835 12.331 -3.944 1.00 47.88 90 GLN A C 1
ATOM 776 O O . GLN A 1 90 ? -14.135 13.456 -4.354 1.00 47.88 90 GLN A O 1
ATOM 781 N N . THR A 1 91 ? -14.603 11.272 -4.204 1.00 45.84 91 THR A N 1
ATOM 782 C CA . THR A 1 91 ? -15.978 11.432 -4.668 1.00 45.84 91 THR A CA 1
ATOM 783 C C . THR A 1 91 ? -16.883 11.625 -3.450 1.00 45.84 91 THR A C 1
ATOM 785 O O . THR A 1 91 ? -17.029 10.720 -2.628 1.00 45.84 91 THR A O 1
ATOM 788 N N . PRO A 1 92 ? -17.512 12.805 -3.271 1.00 42.03 92 PRO A N 1
ATOM 789 C CA . PRO A 1 92 ? -18.584 12.913 -2.306 1.00 42.03 92 PRO A CA 1
ATOM 790 C C . PRO A 1 92 ? -19.672 11.965 -2.792 1.00 42.03 92 PRO A C 1
ATOM 792 O O . PRO A 1 92 ? -20.329 12.229 -3.804 1.00 42.03 92 PRO A O 1
ATOM 795 N N . ILE A 1 93 ? -19.858 10.857 -2.074 1.00 49.62 93 ILE A N 1
ATOM 796 C CA . ILE A 1 93 ? -21.090 10.087 -2.142 1.00 49.62 93 ILE A CA 1
ATOM 797 C C . ILE A 1 93 ? -22.168 11.107 -1.799 1.00 49.62 93 ILE A C 1
ATOM 799 O O . ILE A 1 93 ? -22.373 11.471 -0.641 1.00 49.62 93 ILE A O 1
ATOM 803 N N . THR A 1 94 ? -22.794 11.661 -2.834 1.00 46.91 94 THR A N 1
ATOM 804 C CA . THR A 1 94 ? -24.018 12.425 -2.704 1.00 46.91 94 THR A CA 1
ATOM 805 C C . THR A 1 94 ? -25.018 11.393 -2.220 1.00 46.91 94 THR A C 1
ATOM 807 O O . THR A 1 94 ? -25.693 10.744 -3.016 1.00 46.91 94 THR A O 1
ATOM 810 N N . GLN A 1 95 ? -25.055 11.181 -0.902 1.00 44.28 95 GLN A N 1
ATOM 811 C CA . GLN A 1 95 ? -26.234 10.693 -0.223 1.00 44.28 95 GLN A CA 1
ATOM 812 C C . GLN A 1 95 ? -27.308 11.700 -0.594 1.00 44.28 95 GLN A C 1
ATOM 814 O O . GLN A 1 95 ? -27.433 12.761 0.010 1.00 44.28 95 GLN A O 1
ATOM 819 N N . LYS A 1 96 ? -28.025 11.413 -1.675 1.00 49.03 96 LYS A N 1
ATOM 820 C CA . LYS A 1 96 ? -29.317 12.014 -1.910 1.00 49.03 96 LYS A CA 1
ATOM 821 C C . LYS A 1 96 ? -30.152 11.488 -0.743 1.00 49.03 96 LYS A C 1
ATOM 823 O O . LYS A 1 96 ? -30.336 10.271 -0.688 1.00 49.03 96 LYS A O 1
ATOM 828 N N . PRO A 1 97 ? -30.575 12.317 0.229 1.00 48.41 97 PRO A N 1
ATOM 829 C CA . PRO A 1 97 ? -31.569 11.850 1.171 1.00 48.41 97 PRO A CA 1
ATOM 830 C C . PRO A 1 97 ? -32.783 11.498 0.315 1.00 48.41 97 PRO A C 1
ATOM 832 O O . PRO A 1 97 ? -33.379 12.363 -0.331 1.00 48.41 97 PRO A O 1
ATOM 835 N N . GLU A 1 98 ? -33.072 10.206 0.218 1.00 49.66 98 GLU A N 1
ATOM 836 C CA . GLU A 1 98 ? -34.373 9.721 -0.201 1.00 49.66 98 GLU A CA 1
ATOM 837 C C . GLU A 1 98 ? -35.336 10.216 0.875 1.00 49.66 98 GLU A C 1
ATOM 839 O O . GLU A 1 98 ? -35.507 9.611 1.930 1.00 49.66 98 GLU A O 1
ATOM 844 N N . VAL A 1 99 ? -35.834 11.436 0.675 1.00 65.31 99 VAL A N 1
ATOM 845 C CA . VAL A 1 99 ? -36.951 11.965 1.441 1.00 65.31 99 VAL A CA 1
ATOM 846 C C . VAL A 1 99 ? -38.105 10.989 1.223 1.00 65.31 99 VAL A C 1
ATOM 848 O O . VAL A 1 99 ? -38.444 10.735 0.064 1.00 65.31 99 VAL A O 1
ATOM 851 N N . PRO A 1 100 ? -38.681 10.397 2.283 1.00 55.28 100 PRO A N 1
ATOM 852 C CA . PRO A 1 100 ? -39.893 9.619 2.118 1.00 55.28 100 PRO A CA 1
ATOM 853 C C . PRO A 1 100 ? -40.947 10.557 1.534 1.00 55.28 100 PRO A C 1
ATOM 855 O O . PRO A 1 100 ? -41.148 11.661 2.041 1.00 55.28 100 PRO A O 1
ATOM 858 N N . GLU A 1 101 ? -41.550 10.132 0.428 1.00 57.41 101 GLU A N 1
ATOM 859 C CA . GLU A 1 101 ? -42.736 10.747 -0.154 1.00 57.41 101 GLU A CA 1
ATOM 860 C C . GLU A 1 101 ? -43.790 10.819 0.955 1.00 57.41 101 GLU A C 1
ATOM 862 O O . GLU A 1 101 ? -44.358 9.807 1.366 1.00 57.41 101 GLU A O 1
ATOM 867 N N . VAL A 1 102 ? -43.939 12.006 1.546 1.00 61.31 102 VAL A N 1
ATOM 868 C CA . VAL A 1 102 ? -44.984 12.268 2.525 1.00 61.31 102 VAL A CA 1
ATOM 869 C C . VAL A 1 102 ? -46.294 12.342 1.758 1.00 61.31 102 VAL A C 1
ATOM 871 O O . VAL A 1 102 ? -46.491 13.199 0.901 1.00 61.31 102 VAL A O 1
ATOM 874 N N . ASP A 1 103 ? -47.149 11.368 2.046 1.00 61.06 103 ASP A N 1
ATOM 875 C CA . ASP A 1 103 ? -48.563 11.348 1.709 1.00 61.06 103 ASP A CA 1
ATOM 876 C C . ASP A 1 103 ? -49.222 12.589 2.330 1.00 61.06 103 ASP A C 1
ATOM 878 O O . ASP A 1 103 ? -49.501 12.633 3.528 1.00 61.06 103 ASP A O 1
ATOM 882 N N . GLU A 1 104 ? -49.405 13.634 1.526 1.00 56.38 104 GLU A N 1
ATOM 883 C CA . GLU A 1 104 ? -50.291 14.747 1.854 1.00 56.38 104 GLU A CA 1
ATOM 884 C C . GLU A 1 104 ? -51.620 14.505 1.141 1.00 56.38 104 GLU A C 1
ATOM 886 O O . GLU A 1 104 ? -51.883 14.947 0.023 1.00 56.38 104 GLU A O 1
ATOM 891 N N . THR A 1 105 ? -52.464 13.739 1.826 1.00 64.38 105 THR A N 1
ATOM 892 C CA . THR A 1 105 ? -53.911 13.860 1.714 1.00 64.38 105 THR A CA 1
ATOM 893 C C . THR A 1 105 ? -54.298 15.300 2.083 1.00 64.38 105 THR A C 1
ATOM 895 O O . THR A 1 105 ? -54.234 15.650 3.256 1.00 64.38 105 THR A O 1
ATOM 898 N N . GLU A 1 106 ? -54.738 16.125 1.128 1.00 56.78 1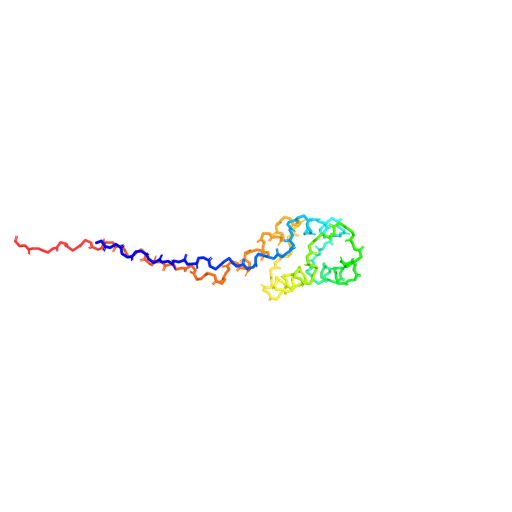06 GLU A N 1
ATOM 899 C CA . GLU A 1 106 ? -55.530 17.324 1.443 1.00 56.78 106 GLU A CA 1
ATOM 900 C C . GLU A 1 106 ? -56.578 17.627 0.353 1.00 56.78 106 GLU A C 1
ATOM 902 O O . GLU A 1 106 ? -56.278 17.939 -0.797 1.00 56.78 106 GLU A O 1
ATOM 907 N N . GLU A 1 107 ? -57.821 17.398 0.774 1.00 55.84 107 GLU A N 1
ATOM 908 C CA . GLU A 1 107 ? -59.114 18.005 0.440 1.00 55.84 107 GLU A CA 1
ATOM 909 C C . GLU A 1 107 ? -59.280 18.895 -0.811 1.00 55.84 107 GLU A C 1
ATOM 911 O O . GLU A 1 107 ? -58.665 19.948 -0.976 1.00 55.84 107 GLU A O 1
ATOM 916 N N . GLY A 1 108 ? -60.290 18.523 -1.609 1.00 44.22 108 GLY A N 1
ATOM 917 C CA . GLY A 1 108 ? -60.991 19.369 -2.576 1.00 44.22 108 GLY A CA 1
A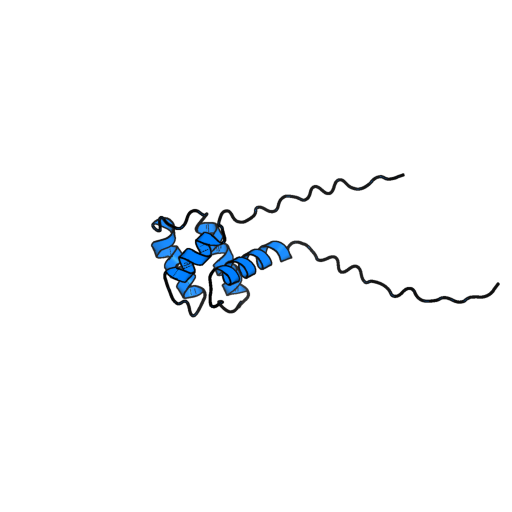TOM 918 C C . GLY A 1 108 ? -62.320 18.754 -2.990 1.00 44.22 108 GLY A C 1
ATOM 919 O O . GLY A 1 108 ? -62.280 17.677 -3.625 1.00 44.22 108 GLY A O 1
#

Sequence (108 aa):
MGRFDKFRIQGQPMPHYQRHDMDVLFSRGKWHRWEEAIAWLEEHGREEPELTGDVDEMLRDLRQLQYDHVTIPENGRRAYELAMEQHDWQTPITQKPEVPEVDETEEG

pLDDT: mean 77.55, std 18.38, range [41.0, 94.5]

Foldseek 3Di:
DDPDDPPPPPPQPDFQWDLQLLQVLLVVDQDQALVVSLVCLVVCVVVDPSGPGDSVSVSVLSVVCVVVVPGDDNGSNVVSVSSVVVSVVVPPPPPPPPDPPDDDDDDD